Protein AF-A0A7Y2ZIJ8-F1 (afdb_monomer_lite)

pLDDT: mean 84.19, std 10.86, range [50.81, 96.94]

Radius of gyration: 14.58 Å; chains: 1; bounding box: 31×19×40 Å

Secondary structure (DSSP, 8-state):
--PPPEEEEE-SSSEEEEEEE-TT--EEEEEEEE-GGGGGGTS--HHHHTT--

Foldseek 3Di:
DQADKDWDFDQDFQKTKIFIAGNVRDTPDMDIDGNCVCVVVVGTDVVVSVVVD

Sequence (53 aa):
MNGPLVLGVETSCDETSVAVLDGDHRILGHVILSQDVHEVYGGVVPELAARQH

Structure (mmCIF, N/CA/C/O backbone):
data_AF-A0A7Y2ZIJ8-F1
#
_entry.id   AF-A0A7Y2ZIJ8-F1
#
loop_
_atom_site.group_PDB
_atom_site.id
_atom_site.type_symbol
_atom_site.label_atom_id
_atom_site.label_alt_id
_atom_site.label_comp_id
_atom_site.label_asym_id
_atom_site.label_entity_id
_atom_site.label_seq_id
_atom_site.pdbx_PDB_ins_code
_atom_site.Cartn_x
_atom_site.Cartn_y
_atom_site.Cartn_z
_atom_site.occupancy
_atom_site.B_iso_or_equiv
_atom_site.auth_seq_id
_atom_site.auth_comp_id
_atom_site.auth_asym_id
_atom_site.auth_atom_id
_atom_site.pdbx_PDB_model_num
ATOM 1 N N . MET A 1 1 ? -17.440 -4.996 21.100 1.00 50.81 1 MET A N 1
ATOM 2 C CA . MET A 1 1 ? -16.513 -3.980 21.638 1.00 50.81 1 MET A CA 1
ATOM 3 C C . MET A 1 1 ? -16.095 -3.118 20.459 1.00 50.81 1 MET A C 1
ATOM 5 O O . MET A 1 1 ? -15.540 -3.674 19.526 1.00 50.81 1 MET A O 1
ATOM 9 N N . ASN A 1 2 ? -16.446 -1.828 20.436 1.00 70.00 2 ASN A N 1
ATOM 10 C CA . ASN A 1 2 ? -15.996 -0.909 19.381 1.00 70.00 2 ASN A CA 1
ATOM 11 C C . ASN A 1 2 ? -14.610 -0.384 19.768 1.00 70.00 2 ASN A C 1
ATOM 13 O O . ASN A 1 2 ? -14.509 0.605 20.491 1.00 70.00 2 ASN A O 1
ATOM 17 N N . GLY A 1 3 ? -13.561 -1.095 19.355 1.00 81.31 3 GLY A N 1
ATOM 18 C CA . GLY A 1 3 ? -12.199 -0.560 19.389 1.00 81.31 3 GLY A CA 1
ATOM 19 C C . GLY A 1 3 ? -12.031 0.586 18.379 1.00 81.31 3 GLY A C 1
ATOM 20 O O . GLY A 1 3 ? -12.871 0.731 17.485 1.00 81.31 3 GLY A O 1
ATOM 21 N N . PRO A 1 4 ? -10.985 1.421 18.516 1.00 90.25 4 PRO A N 1
ATOM 22 C CA . PRO A 1 4 ? -10.713 2.489 17.560 1.00 90.25 4 PRO A CA 1
ATOM 23 C C . PRO A 1 4 ? -10.493 1.916 16.154 1.00 90.25 4 PRO A C 1
ATOM 25 O O . PRO A 1 4 ? -9.910 0.845 16.001 1.00 90.25 4 PRO A O 1
ATOM 28 N N . LEU A 1 5 ? -10.956 2.644 15.137 1.00 95.06 5 LEU A N 1
ATOM 29 C CA . LEU A 1 5 ? -10.604 2.370 13.746 1.00 95.06 5 LEU A CA 1
ATOM 30 C C . LEU A 1 5 ? -9.304 3.096 13.405 1.00 95.06 5 LEU A C 1
ATOM 32 O O . LEU A 1 5 ? -9.146 4.272 13.741 1.00 95.06 5 LEU A O 1
ATOM 36 N N . VAL A 1 6 ? -8.399 2.404 12.718 1.00 96.19 6 VAL A N 1
ATOM 37 C CA . VAL A 1 6 ? -7.110 2.947 12.273 1.00 96.19 6 VAL A CA 1
ATOM 38 C C . VAL A 1 6 ? -7.093 3.016 10.750 1.00 96.19 6 VAL A C 1
ATOM 40 O O . VAL A 1 6 ? -7.386 2.021 10.093 1.00 96.19 6 VAL A O 1
ATOM 43 N N . LEU A 1 7 ? -6.742 4.181 10.197 1.00 96.50 7 LEU A N 1
ATOM 44 C CA . LEU A 1 7 ? -6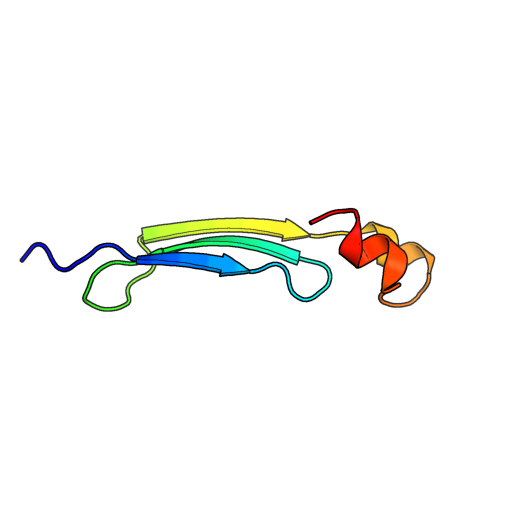.498 4.380 8.767 1.00 96.50 7 LEU A CA 1
ATOM 45 C C . LEU A 1 7 ? -4.986 4.370 8.515 1.00 96.50 7 LEU A C 1
ATOM 47 O O . LEU A 1 7 ? -4.283 5.273 8.966 1.00 96.50 7 LEU A O 1
ATOM 51 N N . GLY A 1 8 ? -4.497 3.350 7.817 1.00 94.88 8 GLY A N 1
ATOM 52 C CA . GLY A 1 8 ? -3.123 3.277 7.326 1.00 94.88 8 GLY A CA 1
ATOM 53 C C . GLY A 1 8 ? -3.017 3.876 5.926 1.00 94.88 8 GLY A C 1
ATOM 54 O O . GLY A 1 8 ? -3.891 3.633 5.095 1.00 94.88 8 GLY A O 1
ATOM 55 N N . VAL A 1 9 ? -1.955 4.642 5.682 1.00 94.94 9 VAL A N 1
ATOM 56 C CA . VAL A 1 9 ? -1.599 5.208 4.373 1.00 94.94 9 VAL A CA 1
ATOM 57 C C . VAL A 1 9 ? -0.130 4.893 4.123 1.00 94.94 9 VAL A C 1
ATOM 59 O O . VAL A 1 9 ? 0.695 5.148 4.999 1.00 94.94 9 VAL A O 1
ATOM 62 N N . GLU A 1 10 ? 0.181 4.343 2.954 1.00 92.12 10 GLU A N 1
ATOM 63 C CA . GLU A 1 10 ? 1.538 3.960 2.555 1.00 92.12 10 GLU A CA 1
ATOM 64 C C . GLU A 1 10 ? 1.839 4.519 1.161 1.00 92.12 10 GLU A C 1
ATOM 66 O O . GLU A 1 10 ? 1.081 4.277 0.221 1.00 92.12 10 GLU A O 1
ATOM 71 N N . THR A 1 11 ? 2.916 5.302 1.065 1.00 89.19 11 THR A N 1
ATOM 72 C CA . THR A 1 11 ? 3.342 6.040 -0.137 1.00 89.19 11 THR A CA 1
ATOM 73 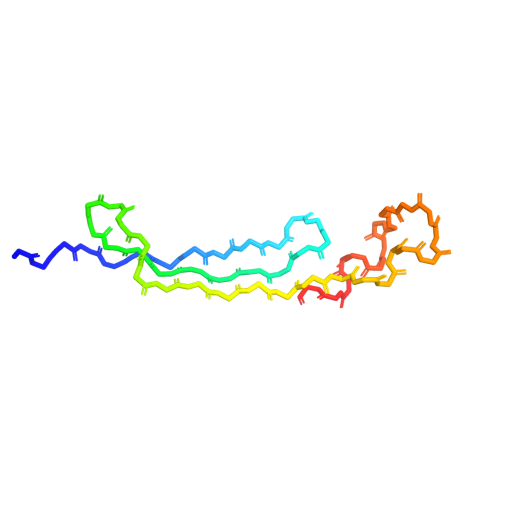C C . THR A 1 11 ? 4.871 6.190 -0.174 1.00 89.19 11 THR A C 1
ATOM 75 O O . THR A 1 11 ? 5.381 7.261 -0.499 1.00 89.19 11 THR A O 1
ATOM 78 N N . SER A 1 12 ? 5.634 5.196 0.294 1.00 84.06 12 SER A N 1
ATOM 79 C CA . SER A 1 12 ? 7.096 5.334 0.422 1.00 84.06 12 SER A CA 1
ATOM 80 C C . SER A 1 12 ? 7.887 4.974 -0.838 1.00 84.06 12 SER A C 1
ATOM 82 O O . SER A 1 12 ? 9.001 5.475 -0.996 1.00 84.06 12 SER A O 1
ATOM 84 N N . CYS A 1 13 ? 7.359 4.102 -1.703 1.00 77.50 13 CYS A N 1
ATOM 85 C CA . CYS A 1 13 ? 8.090 3.554 -2.852 1.00 77.50 13 CYS A CA 1
ATOM 86 C C . CYS A 1 13 ? 7.272 3.645 -4.151 1.00 77.50 13 CYS A C 1
ATOM 88 O O . CYS A 1 13 ? 6.987 4.734 -4.622 1.00 77.50 13 CYS A O 1
ATOM 90 N N . ASP A 1 14 ? 6.903 2.521 -4.747 1.00 77.81 14 ASP A N 1
ATOM 91 C CA . ASP A 1 14 ? 6.185 2.395 -6.019 1.00 77.81 14 ASP A CA 1
ATOM 92 C C . ASP A 1 14 ? 4.712 2.008 -5.833 1.00 77.81 14 ASP A C 1
ATOM 94 O O . ASP A 1 14 ? 3.983 1.771 -6.794 1.00 77.81 14 ASP A O 1
ATOM 98 N N . GLU A 1 15 ? 4.254 1.965 -4.587 1.00 82.50 15 GLU A N 1
ATOM 99 C CA . GLU A 1 15 ? 2.884 1.644 -4.222 1.00 82.50 15 GLU A CA 1
ATOM 100 C C . GLU A 1 15 ? 2.254 2.831 -3.493 1.00 82.50 15 GLU A C 1
ATOM 102 O O . GLU A 1 15 ? 2.869 3.456 -2.624 1.00 82.50 15 GLU A O 1
ATOM 107 N N . THR A 1 16 ? 0.999 3.112 -3.834 1.00 90.81 16 THR A N 1
ATOM 108 C CA . THR A 1 16 ? 0.099 3.935 -3.026 1.00 90.81 16 THR A CA 1
ATOM 109 C C . THR A 1 16 ? -0.987 3.026 -2.480 1.00 90.81 16 THR A C 1
ATOM 111 O O . THR A 1 16 ? -1.737 2.414 -3.244 1.00 90.81 16 THR A O 1
ATOM 114 N N . SER A 1 17 ? -1.099 2.919 -1.156 1.00 92.25 17 SER A N 1
ATOM 115 C CA . SER A 1 17 ? -2.116 2.066 -0.537 1.00 92.25 17 SER A CA 1
ATOM 116 C C . SER A 1 17 ? -2.784 2.691 0.681 1.00 92.25 17 SER A C 1
ATOM 118 O O . SER A 1 17 ? -2.237 3.559 1.365 1.00 92.25 17 SER A O 1
ATOM 120 N N . VAL A 1 18 ? -4.015 2.240 0.928 1.00 96.06 18 VAL A N 1
ATOM 121 C CA . VAL A 1 18 ? -4.832 2.642 2.074 1.00 96.06 18 VAL A CA 1
ATOM 122 C C . VAL A 1 18 ? -5.470 1.402 2.685 1.00 96.06 18 VAL A C 1
ATOM 124 O O . VAL A 1 18 ? -6.018 0.568 1.962 1.00 96.06 18 VAL A O 1
ATOM 127 N N . ALA A 1 19 ? -5.444 1.294 4.013 1.00 96.75 19 ALA A N 1
ATOM 128 C CA . ALA A 1 19 ? -6.071 0.199 4.750 1.00 96.75 19 ALA A CA 1
ATOM 129 C C . ALA A 1 19 ? -6.831 0.699 5.982 1.00 96.75 19 ALA A C 1
ATOM 131 O O . ALA A 1 19 ? -6.426 1.664 6.626 1.00 96.75 19 ALA A O 1
ATOM 132 N N . VAL A 1 20 ? -7.918 0.014 6.335 1.00 96.94 20 VAL A N 1
ATOM 133 C CA . VAL A 1 20 ? -8.665 0.246 7.577 1.00 96.94 20 VAL A CA 1
ATOM 134 C C . VAL A 1 20 ? -8.515 -0.970 8.478 1.00 96.94 20 VAL A C 1
ATOM 136 O O . VAL A 1 20 ? -8.754 -2.096 8.037 1.00 96.94 20 VAL A O 1
ATOM 139 N N . LEU A 1 21 ? -8.152 -0.742 9.739 1.00 96.44 21 LEU A N 1
ATOM 140 C CA . LEU A 1 21 ? -8.010 -1.783 10.753 1.00 96.44 21 LEU A CA 1
ATOM 141 C C . LEU A 1 21 ? -8.949 -1.539 11.936 1.00 96.44 21 LEU A C 1
ATOM 143 O O . LEU A 1 21 ? -9.230 -0.389 12.283 1.00 96.44 21 LEU A O 1
ATOM 147 N N . ASP A 1 22 ? -9.413 -2.620 12.561 1.00 94.81 22 ASP A N 1
ATOM 148 C CA . ASP A 1 22 ? -10.088 -2.555 13.858 1.00 94.81 22 ASP A CA 1
ATOM 149 C C . ASP A 1 22 ? -9.090 -2.480 15.029 1.00 94.81 22 ASP A C 1
ATOM 151 O O . ASP A 1 22 ? -7.875 -2.627 14.868 1.00 94.81 22 ASP A O 1
ATOM 155 N N . GLY A 1 23 ? -9.616 -2.262 16.237 1.00 91.44 23 GLY A N 1
ATOM 156 C CA . GLY A 1 23 ? -8.814 -2.188 17.461 1.00 91.44 23 GLY A CA 1
ATOM 157 C C . GLY A 1 23 ? -8.130 -3.500 17.872 1.00 91.44 23 GLY A C 1
ATOM 158 O O . GLY A 1 23 ? -7.308 -3.467 18.782 1.00 91.44 23 GLY A O 1
ATOM 159 N N . ASP A 1 24 ? -8.436 -4.622 17.209 1.00 93.56 24 ASP A N 1
ATOM 160 C CA . ASP A 1 24 ? -7.761 -5.916 17.379 1.00 93.56 24 ASP A CA 1
ATOM 161 C C . ASP A 1 24 ? -6.682 -6.141 16.295 1.00 93.56 24 ASP A C 1
ATOM 163 O O . ASP A 1 24 ? -6.159 -7.249 16.151 1.00 93.56 24 ASP A O 1
ATOM 167 N N . HIS A 1 25 ? -6.352 -5.102 15.518 1.00 90.31 25 HIS A N 1
ATOM 168 C CA . HIS A 1 25 ? -5.432 -5.132 14.378 1.00 90.31 25 HIS A CA 1
ATOM 169 C C . HIS A 1 25 ? -5.888 -6.020 13.208 1.00 90.31 25 HIS A C 1
ATOM 171 O O . HIS A 1 25 ? -5.065 -6.439 12.389 1.00 90.31 25 HIS A O 1
ATOM 177 N N . ARG A 1 26 ? -7.190 -6.309 13.079 1.00 94.44 26 ARG A N 1
ATOM 178 C CA . ARG A 1 26 ? -7.716 -6.986 11.886 1.00 94.44 26 ARG A CA 1
ATOM 179 C C . ARG A 1 26 ? -7.897 -5.988 10.756 1.00 94.44 26 ARG A C 1
ATOM 181 O O . ARG A 1 26 ? -8.473 -4.923 10.954 1.00 94.44 26 ARG A O 1
ATOM 188 N N . ILE A 1 27 ? -7.481 -6.371 9.552 1.00 95.69 27 ILE A N 1
ATOM 189 C CA . ILE A 1 27 ? -7.748 -5.598 8.336 1.00 95.69 27 ILE A CA 1
ATOM 190 C C . ILE A 1 27 ? -9.229 -5.751 7.979 1.00 95.69 27 ILE A C 1
ATOM 192 O O . ILE A 1 27 ? -9.703 -6.854 7.714 1.00 95.69 27 ILE A O 1
ATOM 196 N N . LEU A 1 28 ? -9.946 -4.631 7.960 1.00 95.62 28 LEU A N 1
ATOM 197 C CA . LEU A 1 28 ? -11.345 -4.548 7.539 1.00 95.62 28 LEU A CA 1
ATOM 198 C C . LEU A 1 28 ? -11.474 -4.316 6.029 1.00 95.62 28 LEU A C 1
ATOM 200 O O . LEU A 1 28 ? -12.469 -4.702 5.422 1.00 95.62 28 LEU A O 1
ATOM 204 N N . GLY A 1 29 ? -10.459 -3.705 5.422 1.00 95.62 29 GLY A N 1
ATOM 205 C CA . GLY A 1 29 ? -10.362 -3.499 3.983 1.00 95.62 29 GLY A CA 1
ATOM 206 C C . GLY A 1 29 ? -9.059 -2.800 3.612 1.00 95.62 29 GLY A C 1
ATOM 207 O O . GLY A 1 29 ? -8.474 -2.104 4.443 1.00 95.62 29 GLY A O 1
ATOM 208 N N . HIS A 1 30 ? -8.608 -2.994 2.375 1.00 96.00 30 HIS A N 1
ATOM 209 C CA . HIS A 1 30 ? -7.460 -2.291 1.811 1.00 96.00 30 HI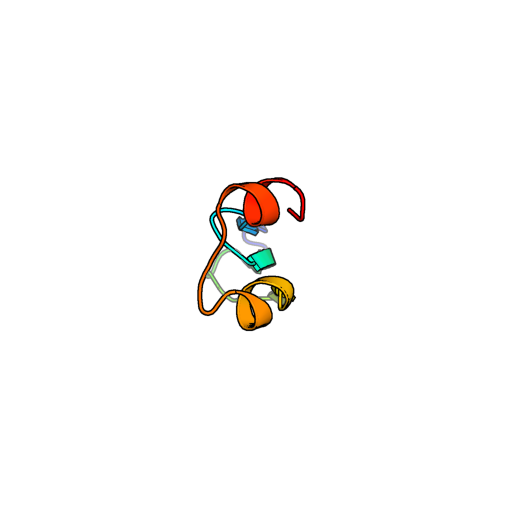S A CA 1
ATOM 210 C C . HIS A 1 30 ? -7.607 -2.122 0.295 1.00 96.00 30 HIS A C 1
ATOM 212 O O . HIS A 1 30 ? -8.340 -2.872 -0.351 1.00 96.00 30 HIS A O 1
ATOM 218 N N . VAL A 1 31 ? -6.895 -1.146 -0.259 1.00 94.38 31 VAL A N 1
ATOM 219 C CA . VAL A 1 31 ? -6.706 -0.952 -1.700 1.00 94.38 31 VAL A CA 1
ATOM 220 C C . VAL A 1 31 ? 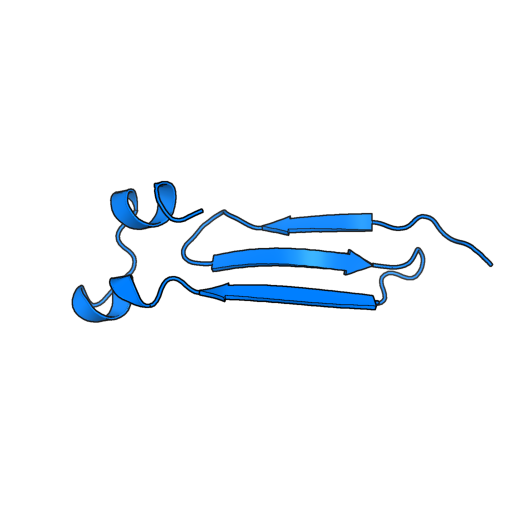-5.241 -0.626 -1.959 1.00 94.38 31 VAL A C 1
ATOM 222 O O . VAL A 1 31 ? -4.621 0.080 -1.163 1.00 94.38 31 VAL A O 1
ATOM 225 N N . ILE A 1 32 ? -4.700 -1.156 -3.053 1.00 91.69 32 ILE A N 1
ATOM 226 C CA . ILE A 1 32 ? -3.324 -0.927 -3.497 1.00 91.69 32 ILE A CA 1
ATOM 227 C C . ILE A 1 32 ? -3.383 -0.441 -4.942 1.00 91.69 32 ILE A C 1
ATOM 229 O O . ILE A 1 32 ? -4.101 -1.014 -5.765 1.00 91.69 32 ILE A O 1
ATOM 233 N N . LEU A 1 33 ? -2.638 0.619 -5.228 1.00 86.25 33 LEU A N 1
ATOM 234 C CA . LEU A 1 33 ? -2.337 1.103 -6.565 1.00 86.25 33 LEU A CA 1
ATOM 235 C C . LEU A 1 33 ? -0.826 0.968 -6.778 1.00 86.25 33 LEU A C 1
ATOM 237 O O . LEU A 1 33 ? -0.052 1.684 -6.146 1.00 86.25 33 LEU A O 1
ATOM 241 N N . SER A 1 34 ? -0.424 0.045 -7.648 1.00 82.25 34 SER A N 1
ATOM 242 C CA . SER A 1 34 ? 0.981 -0.183 -8.003 1.00 82.25 34 SER A CA 1
ATOM 243 C C . SER A 1 34 ? 1.381 0.654 -9.218 1.00 82.25 34 SER A C 1
ATOM 245 O O . SER A 1 34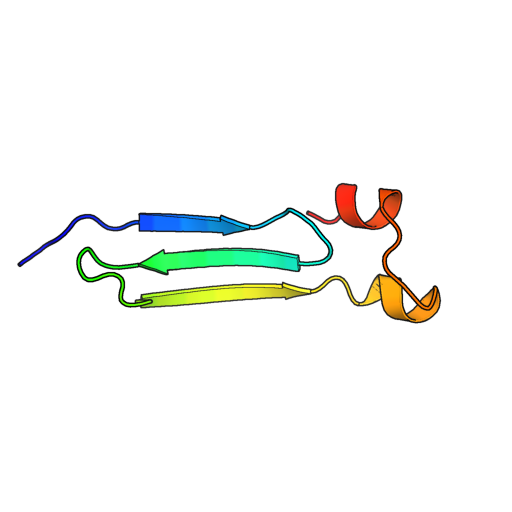 ? 0.598 0.829 -10.157 1.00 82.25 34 SER A O 1
ATOM 247 N N . GLN A 1 35 ? 2.603 1.182 -9.202 1.00 74.12 35 GLN A N 1
ATOM 248 C CA . GLN A 1 35 ? 3.178 1.955 -10.297 1.00 74.12 35 GLN A CA 1
ATOM 249 C C . GLN A 1 35 ? 3.976 1.048 -11.246 1.00 74.12 35 GLN A C 1
ATOM 251 O O . GLN A 1 35 ? 5.205 0.991 -11.213 1.00 74.12 35 GLN A O 1
ATOM 256 N N . ASP A 1 36 ? 3.279 0.387 -12.173 1.00 71.81 36 ASP A N 1
ATOM 257 C CA . ASP A 1 36 ? 3.890 -0.542 -13.146 1.00 71.81 36 ASP A CA 1
ATOM 258 C C . ASP A 1 36 ? 4.875 0.142 -14.124 1.00 71.81 36 ASP A C 1
ATOM 260 O O . ASP A 1 36 ? 5.626 -0.507 -14.852 1.00 71.81 36 ASP A O 1
ATOM 264 N N . VAL A 1 37 ? 4.918 1.481 -14.144 1.00 71.56 37 VAL A N 1
ATOM 265 C CA . VAL A 1 37 ? 5.779 2.276 -15.036 1.00 71.56 37 VAL A CA 1
ATOM 266 C C . VAL A 1 37 ? 7.272 1.978 -14.851 1.00 71.56 37 VAL A C 1
ATOM 268 O O . VAL A 1 37 ? 8.058 2.161 -15.780 1.00 71.56 37 VAL A O 1
ATOM 271 N N . HIS A 1 38 ? 7.676 1.499 -13.674 1.00 72.81 38 HIS A N 1
ATOM 272 C CA . HIS A 1 38 ? 9.063 1.155 -13.367 1.00 72.81 38 HIS A CA 1
ATOM 273 C C . HIS A 1 38 ? 9.553 -0.112 -14.080 1.00 72.81 38 HIS A C 1
ATOM 275 O O . HIS A 1 38 ? 10.760 -0.267 -14.286 1.00 72.81 38 HIS A O 1
ATOM 281 N N . GLU A 1 39 ? 8.643 -0.985 -14.526 1.00 71.38 39 GLU A N 1
ATOM 282 C CA . GLU A 1 39 ? 8.991 -2.235 -15.212 1.00 71.38 39 GLU A CA 1
ATOM 283 C C . GLU A 1 39 ? 9.756 -1.963 -16.520 1.00 71.38 39 GLU A C 1
ATOM 285 O O . GLU A 1 39 ? 10.738 -2.634 -16.837 1.00 71.38 39 GLU A O 1
ATOM 290 N N . VAL A 1 40 ? 9.394 -0.886 -17.225 1.00 77.94 40 VAL A N 1
ATOM 291 C CA . VAL A 1 40 ? 10.034 -0.460 -18.482 1.00 77.94 40 VAL A CA 1
ATOM 292 C C . VAL A 1 40 ? 11.475 0.031 -18.275 1.00 77.94 40 VAL A C 1
ATOM 294 O O . VAL A 1 40 ? 12.271 0.044 -19.214 1.00 77.94 40 VAL A O 1
ATOM 297 N N . TYR A 1 41 ? 11.823 0.426 -17.048 1.00 77.19 41 TYR A N 1
ATOM 298 C CA . TYR A 1 41 ? 13.144 0.939 -16.682 1.00 77.19 41 TYR A CA 1
ATOM 299 C C . TYR A 1 41 ? 14.024 -0.111 -15.989 1.00 77.19 41 TYR A C 1
ATOM 301 O O . TYR A 1 41 ? 15.174 0.181 -15.662 1.00 77.19 41 TYR A O 1
ATOM 309 N N . GLY A 1 42 ? 13.517 -1.335 -15.791 1.00 78.62 42 GLY A N 1
ATOM 310 C CA . GLY A 1 42 ? 14.250 -2.422 -15.136 1.00 78.62 42 GLY A CA 1
ATOM 311 C C . GLY A 1 42 ? 14.485 -2.200 -13.638 1.00 78.62 42 GLY A C 1
ATOM 312 O O . GLY A 1 42 ? 15.392 -2.806 -13.069 1.00 78.62 42 GLY A O 1
ATOM 313 N N . GLY A 1 43 ? 13.700 -1.323 -13.006 1.00 78.38 43 GLY A N 1
ATOM 314 C CA . GLY A 1 43 ? 13.812 -0.986 -11.590 1.00 78.38 43 GLY A CA 1
ATOM 315 C C . GLY A 1 43 ? 13.105 0.322 -11.230 1.00 78.38 43 GLY A C 1
ATOM 316 O O . GLY A 1 43 ? 12.735 1.112 -12.100 1.00 78.38 43 GLY A O 1
ATOM 317 N N . VAL A 1 44 ? 12.929 0.554 -9.926 1.00 76.31 44 VAL A N 1
ATOM 318 C CA . VAL A 1 44 ? 12.260 1.752 -9.395 1.00 76.31 44 VAL A CA 1
ATOM 319 C C . VAL A 1 44 ? 13.046 3.013 -9.757 1.00 76.31 44 VAL A C 1
ATOM 321 O O . VAL A 1 44 ? 14.258 3.098 -9.553 1.00 76.31 44 VAL A O 1
ATOM 324 N N . VAL A 1 45 ? 12.333 4.017 -10.266 1.00 83.62 45 VAL A N 1
ATOM 325 C CA .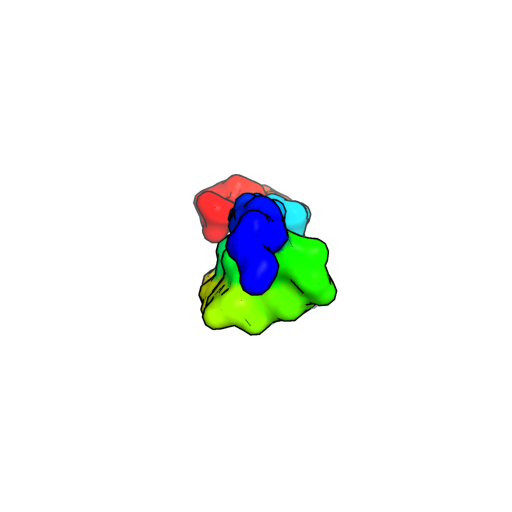 VAL A 1 45 ? 12.876 5.336 -10.616 1.00 83.62 45 VAL A CA 1
ATOM 326 C C . VAL A 1 45 ? 12.351 6.353 -9.596 1.00 83.62 45 VAL A C 1
ATOM 328 O O . VAL A 1 45 ? 11.182 6.730 -9.694 1.00 83.62 45 VAL A O 1
ATOM 331 N N . PRO A 1 46 ? 13.180 6.841 -8.649 1.00 77.56 46 PRO A N 1
ATOM 332 C CA . PRO A 1 46 ? 12.709 7.646 -7.515 1.00 77.56 46 PRO A CA 1
ATOM 333 C C . PRO A 1 46 ? 11.913 8.906 -7.890 1.00 77.56 46 PRO A C 1
ATOM 335 O O . PRO A 1 46 ? 10.946 9.250 -7.222 1.00 77.56 46 PRO A O 1
ATOM 338 N N . GLU A 1 47 ? 12.286 9.586 -8.978 1.00 83.06 47 GLU A N 1
ATOM 339 C CA . GLU A 1 47 ? 11.584 10.795 -9.444 1.00 83.06 47 GLU A CA 1
ATOM 340 C C . GLU A 1 47 ? 10.183 10.494 -10.006 1.00 83.06 47 GLU A C 1
ATOM 342 O O . GLU A 1 47 ? 9.283 11.324 -9.894 1.00 83.06 47 GLU A O 1
ATOM 347 N N . LEU A 1 48 ? 9.989 9.322 -10.623 1.00 73.50 48 LEU A N 1
ATOM 348 C CA . LEU A 1 48 ? 8.677 8.903 -11.125 1.00 73.50 48 LEU A CA 1
ATOM 349 C C . LEU A 1 48 ? 7.782 8.446 -9.967 1.00 73.50 48 LEU A C 1
ATOM 351 O O . LEU A 1 48 ? 6.642 8.900 -9.890 1.00 73.50 48 LEU A O 1
ATOM 355 N N . ALA A 1 49 ? 8.352 7.671 -9.036 1.00 75.00 49 ALA A N 1
ATOM 356 C CA . ALA A 1 49 ? 7.706 7.215 -7.807 1.00 75.00 49 ALA A CA 1
ATOM 357 C C . ALA A 1 49 ? 7.077 8.380 -7.027 1.00 75.00 49 ALA A C 1
ATOM 359 O O . ALA A 1 49 ? 5.871 8.411 -6.788 1.00 75.00 49 ALA A O 1
ATOM 360 N N . ALA A 1 50 ? 7.880 9.418 -6.763 1.00 73.62 50 ALA A N 1
ATOM 361 C CA . ALA A 1 50 ? 7.471 10.598 -6.006 1.00 73.62 50 ALA A CA 1
ATOM 362 C C . ALA A 1 50 ? 6.275 11.370 -6.606 1.00 73.62 50 ALA A C 1
ATOM 364 O O . ALA A 1 50 ? 5.569 12.066 -5.878 1.00 73.62 50 ALA A O 1
ATOM 365 N N . ARG A 1 51 ? 6.059 11.299 -7.928 1.00 74.75 51 ARG A N 1
ATOM 366 C CA . ARG A 1 51 ? 5.009 12.059 -8.638 1.00 74.75 51 ARG A CA 1
ATOM 367 C C . ARG A 1 51 ? 3.696 11.303 -8.801 1.00 74.75 51 ARG A C 1
ATOM 369 O O . ARG A 1 51 ? 2.700 11.923 -9.170 1.00 74.75 51 ARG A O 1
ATOM 376 N N . GLN A 1 52 ? 3.714 9.991 -8.608 1.00 65.31 52 GLN A N 1
ATOM 377 C CA . GLN A 1 52 ? 2.570 9.107 -8.829 1.00 65.31 52 GLN A CA 1
ATOM 378 C C . GLN A 1 52 ? 1.969 8.582 -7.516 1.00 65.31 52 GLN A C 1
ATOM 380 O O . GLN A 1 52 ? 1.133 7.679 -7.558 1.00 65.31 52 GLN A O 1
ATOM 385 N N . HIS A 1 53 ? 2.366 9.171 -6.380 1.00 61.06 53 HIS A N 1
ATOM 386 C CA . HIS A 1 53 ? 1.763 8.909 -5.076 1.00 61.06 53 HIS A CA 1
ATOM 387 C C . HIS A 1 53 ? 0.364 9.495 -4.912 1.00 61.06 53 HIS A C 1
ATOM 389 O O . HIS A 1 53 ? 0.151 10.671 -5.292 1.00 61.06 53 HIS A O 1
#